Protein AF-S9VR44-F1 (afdb_monomer)

Radius of gyration: 25.47 Å; Cα contacts (8 Å, |Δi|>4): 89; chains: 1; bounding box: 60×30×97 Å

Organism: NCBI:txid28005

Solvent-accessible surface area (backbone atoms only — not comparable to full-atom values): 9435 Å² total; per-residue (Å²): 142,82,89,81,84,81,83,80,80,80,78,78,79,69,80,77,74,73,79,71,49,77,66,49,55,52,41,49,51,50,49,33,42,65,73,64,77,42,75,51,78,93,70,50,74,91,28,42,69,56,44,33,72,77,57,36,90,59,38,64,63,54,39,56,62,52,42,73,75,46,59,71,70,58,30,55,53,48,55,53,38,52,56,56,34,60,59,48,66,50,51,74,66,55,46,71,69,34,33,79,87,32,80,90,42,26,67,62,42,45,50,49,52,51,35,53,54,44,40,54,45,30,77,75,59,34,66,68,55,38,53,55,49,47,51,54,50,24,59,76,70,69,47,52,71,67,55,42,49,51,50,55,51,51,28,72,68,59,124

Secondary structure (DSSP, 8-state):
---------------------HHHHHHHHHHHHHHTSS--GGG----HHHHHHHH-TTHHHHHHHHHTTS-HHHHHHHHHHHHHHHHTTS-HHHHHHH-TT-TTTHHHHHHHHHHHHHHHHHHHH-HHHHHHHHHHHHHHTT--HHHHHHHHHHHHH--

Nearest PDB structures (foldseek):
  8ap6-assembly1_H  TM=9.771E-01  e=1.967E-11  Trypanosoma brucei brucei
  2cqz-assembly1_D  TM=1.992E-01  e=5.342E+00  Pyrococcus horikoshii OT3

pLDDT: mean 87.6, std 16.24, range [40.16, 97.0]

Mean predicted aligned error: 8.99 Å

Structure (mmCIF, N/CA/C/O backbone):
data_AF-S9VR44-F1
#
_entry.id   AF-S9VR44-F1
#
loop_
_atom_site.group_PDB
_atom_site.id
_atom_site.type_symbol
_atom_site.label_atom_id
_atom_site.label_alt_id
_atom_site.label_comp_id
_atom_site.label_asym_id
_atom_site.label_entity_id
_atom_site.label_seq_id
_atom_site.pdbx_PDB_ins_code
_atom_site.Cartn_x
_atom_site.Cartn_y
_atom_site.Cartn_z
_atom_site.occupancy
_atom_site.B_iso_or_equiv
_atom_site.auth_seq_id
_atom_site.auth_comp_id
_atom_site.auth_asym_id
_atom_site.auth_atom_id
_atom_site.pdbx_PDB_model_num
ATOM 1 N N . MET A 1 1 ? 36.547 13.056 -73.382 1.00 41.31 1 MET A N 1
ATOM 2 C CA . MET A 1 1 ? 35.868 12.001 -72.595 1.00 41.31 1 MET A CA 1
ATOM 3 C C . MET A 1 1 ? 36.668 11.738 -71.324 1.00 41.31 1 MET A C 1
ATOM 5 O O . MET A 1 1 ? 37.707 11.105 -71.405 1.00 41.31 1 MET A O 1
ATOM 9 N N . MET A 1 2 ? 36.229 12.238 -70.167 1.00 42.38 2 MET A N 1
ATOM 10 C CA . MET A 1 2 ? 36.797 11.870 -68.861 1.00 42.38 2 MET A CA 1
ATOM 11 C C . MET A 1 2 ? 35.643 11.677 -67.875 1.00 42.38 2 MET A C 1
ATOM 13 O O . MET A 1 2 ? 34.917 12.616 -67.556 1.00 42.38 2 MET A O 1
ATOM 17 N N . ARG A 1 3 ? 35.438 10.419 -67.473 1.00 44.84 3 ARG A N 1
ATOM 18 C CA . ARG A 1 3 ? 34.419 9.966 -66.522 1.00 44.84 3 ARG A CA 1
ATOM 19 C C . ARG A 1 3 ? 34.827 10.393 -65.110 1.00 44.84 3 ARG A C 1
ATOM 21 O O . ARG A 1 3 ? 35.871 9.968 -64.629 1.00 44.84 3 ARG A O 1
ATOM 28 N N . ARG A 1 4 ? 34.000 11.202 -64.445 1.00 48.38 4 ARG A N 1
ATOM 29 C CA . ARG A 1 4 ? 34.085 11.442 -62.999 1.00 48.38 4 ARG A CA 1
ATOM 30 C C . ARG A 1 4 ? 33.100 10.507 -62.304 1.00 48.38 4 ARG A C 1
ATOM 32 O O . ARG A 1 4 ? 31.892 10.682 -62.421 1.00 48.38 4 ARG A O 1
ATOM 39 N N . SER A 1 5 ? 33.637 9.486 -61.647 1.00 53.84 5 SER A N 1
ATOM 40 C CA . SER A 1 5 ? 32.884 8.542 -60.825 1.00 53.84 5 SER A CA 1
ATOM 41 C C . SER A 1 5 ? 32.461 9.219 -59.523 1.00 53.84 5 SER A C 1
ATOM 43 O O . SER A 1 5 ? 33.311 9.617 -58.731 1.00 53.84 5 SER A O 1
ATOM 45 N N . PHE A 1 6 ? 31.154 9.339 -59.298 1.00 50.47 6 PHE A N 1
ATOM 46 C CA . PHE A 1 6 ? 30.592 9.698 -57.999 1.00 50.47 6 PHE A CA 1
ATOM 47 C C . PHE A 1 6 ? 30.394 8.414 -57.192 1.00 50.47 6 PHE A C 1
ATOM 49 O O . PHE A 1 6 ? 29.521 7.609 -57.507 1.00 50.47 6 PHE A O 1
ATOM 56 N N . VAL A 1 7 ? 31.217 8.207 -56.163 1.00 49.69 7 VAL A N 1
ATOM 57 C CA . VAL A 1 7 ? 30.961 7.188 -55.140 1.00 49.69 7 VAL A CA 1
ATOM 58 C C . VAL A 1 7 ? 30.042 7.825 -54.105 1.00 49.69 7 VAL A C 1
ATOM 60 O O . VAL A 1 7 ? 30.476 8.625 -53.280 1.00 49.69 7 VAL A O 1
ATOM 63 N N . ALA A 1 8 ? 28.751 7.514 -54.193 1.00 47.38 8 ALA A N 1
ATOM 64 C CA . ALA A 1 8 ? 27.780 7.858 -53.167 1.00 47.38 8 ALA A CA 1
ATOM 65 C C . ALA A 1 8 ? 27.984 6.920 -51.967 1.00 47.38 8 ALA A C 1
ATOM 67 O O . ALA A 1 8 ? 27.645 5.739 -52.033 1.00 47.38 8 ALA A O 1
ATOM 68 N N . LEU A 1 9 ? 28.551 7.436 -50.872 1.00 45.03 9 LEU A N 1
ATOM 69 C CA . LEU A 1 9 ? 28.463 6.771 -49.574 1.00 45.03 9 LEU A CA 1
ATOM 70 C C . LEU A 1 9 ? 27.019 6.888 -49.078 1.00 45.03 9 LEU A C 1
ATOM 72 O O . LEU A 1 9 ? 26.558 7.971 -48.720 1.00 45.03 9 LEU A O 1
ATOM 76 N N . ALA A 1 10 ? 26.308 5.763 -49.059 1.00 48.53 10 ALA A N 1
ATOM 77 C CA . ALA A 1 10 ? 25.028 5.645 -48.385 1.00 48.53 10 ALA A CA 1
ATOM 78 C C . ALA A 1 10 ? 25.257 5.734 -46.868 1.00 48.53 10 ALA A C 1
ATOM 80 O O . ALA A 1 10 ? 25.762 4.799 -46.245 1.00 48.53 10 ALA A O 1
ATOM 81 N N . ALA A 1 11 ? 24.902 6.873 -46.274 1.00 44.06 11 ALA A N 1
ATOM 82 C CA . ALA A 1 11 ? 24.793 7.007 -44.831 1.00 44.06 11 ALA A CA 1
ATOM 83 C C . ALA A 1 11 ? 23.580 6.190 -44.365 1.00 44.06 11 ALA A C 1
ATOM 85 O O . ALA A 1 11 ? 22.432 6.577 -44.584 1.00 44.06 11 ALA A O 1
ATOM 86 N N . ALA A 1 12 ? 23.837 5.032 -43.757 1.00 44.59 12 ALA A N 1
ATOM 87 C CA . ALA A 1 12 ? 22.817 4.269 -43.058 1.00 44.59 12 ALA A CA 1
ATOM 88 C C . ALA A 1 12 ? 22.281 5.125 -41.901 1.00 44.59 12 ALA A C 1
ATOM 90 O O . ALA A 1 12 ? 23.016 5.458 -40.970 1.00 44.59 12 ALA A O 1
ATOM 91 N N . ALA A 1 13 ? 21.009 5.512 -41.985 1.00 41.91 13 ALA A N 1
ATOM 92 C CA . ALA A 1 13 ? 20.318 6.191 -40.905 1.00 41.91 13 ALA A CA 1
ATOM 93 C C . ALA A 1 13 ? 20.261 5.250 -39.694 1.00 41.91 13 ALA A C 1
ATOM 95 O O . ALA A 1 13 ? 19.539 4.253 -39.700 1.00 41.91 13 ALA A O 1
ATOM 96 N N . ALA A 1 14 ? 21.045 5.560 -38.661 1.00 43.81 14 ALA A N 1
ATOM 97 C CA . ALA A 1 14 ? 20.860 4.970 -37.346 1.00 43.81 14 ALA A CA 1
ATOM 98 C C . ALA A 1 14 ? 19.423 5.274 -36.884 1.00 43.81 14 ALA A C 1
ATOM 100 O O . ALA A 1 14 ? 18.967 6.409 -37.068 1.00 43.81 14 ALA A O 1
ATOM 101 N N . PRO A 1 15 ? 18.689 4.308 -36.304 1.00 43.44 15 PRO A N 1
ATOM 102 C CA . PRO A 1 15 ? 17.378 4.598 -35.753 1.00 43.44 15 PRO A CA 1
ATOM 103 C C . PRO A 1 15 ? 17.557 5.671 -34.683 1.00 43.44 15 PRO A C 1
ATOM 105 O O . PRO A 1 15 ? 18.316 5.493 -33.729 1.00 43.44 15 PRO A O 1
ATOM 108 N N . ALA A 1 16 ? 16.898 6.811 -34.881 1.00 40.16 16 ALA A N 1
ATOM 109 C CA . ALA A 1 16 ? 16.865 7.878 -33.903 1.00 40.16 16 ALA A CA 1
ATOM 110 C C . ALA A 1 16 ? 16.284 7.296 -32.611 1.00 40.16 16 ALA A C 1
ATOM 112 O O . ALA A 1 16 ? 15.089 7.010 -32.531 1.00 40.16 16 ALA A O 1
ATOM 113 N N . ALA A 1 17 ? 17.143 7.075 -31.615 1.00 46.75 17 ALA A N 1
ATOM 114 C CA . ALA A 1 17 ? 16.701 6.790 -30.266 1.00 46.75 17 ALA A CA 1
ATOM 115 C C . ALA A 1 17 ? 15.838 7.980 -29.847 1.00 46.75 17 ALA A C 1
ATOM 117 O O . ALA A 1 17 ? 16.347 9.091 -29.688 1.00 46.75 17 ALA A O 1
ATOM 118 N N . ALA A 1 18 ? 14.524 7.765 -29.766 1.00 52.66 18 ALA A N 1
ATOM 119 C CA . ALA A 1 18 ? 13.597 8.772 -29.288 1.00 52.66 18 ALA A CA 1
ATOM 120 C C . ALA A 1 18 ? 14.129 9.276 -27.945 1.00 52.66 18 ALA A C 1
ATOM 122 O O . ALA A 1 18 ? 14.310 8.484 -27.017 1.00 52.66 18 ALA A O 1
ATOM 123 N N . ALA A 1 19 ? 14.457 10.568 -27.875 1.00 50.50 19 ALA A N 1
ATOM 124 C CA . ALA A 1 19 ? 14.959 11.178 -26.657 1.00 50.50 19 ALA A CA 1
ATOM 125 C C . ALA A 1 19 ? 13.944 10.903 -25.543 1.00 50.50 19 ALA A C 1
ATOM 127 O O . ALA A 1 19 ? 12.793 11.337 -25.623 1.00 50.50 19 ALA A O 1
ATOM 128 N N . ALA A 1 20 ? 14.353 10.110 -24.550 1.00 57.41 20 ALA A N 1
ATOM 129 C CA . ALA A 1 20 ? 13.498 9.753 -23.434 1.00 57.41 20 ALA A CA 1
ATOM 130 C C . ALA A 1 20 ? 13.037 11.042 -22.749 1.00 57.41 20 ALA A C 1
ATOM 132 O O . ALA A 1 20 ? 13.853 11.909 -22.425 1.00 57.41 20 ALA A O 1
ATOM 133 N N . SER A 1 21 ? 11.727 11.180 -22.545 1.00 67.12 21 SER A N 1
ATOM 134 C CA . SER A 1 21 ? 11.205 12.309 -21.783 1.00 67.12 21 SER A CA 1
ATOM 135 C C . SER A 1 21 ? 11.826 12.318 -20.373 1.00 67.12 21 SER A C 1
ATOM 137 O O . SER A 1 21 ? 12.184 11.256 -19.854 1.00 67.12 21 SER A O 1
ATOM 139 N N . PRO A 1 22 ? 11.936 13.475 -19.694 1.00 67.62 22 PRO A N 1
ATOM 140 C CA . PRO A 1 22 ? 12.430 13.519 -18.313 1.00 67.62 22 PRO A CA 1
ATOM 141 C C . PRO A 1 22 ? 11.663 12.582 -17.360 1.00 67.62 22 PRO A C 1
ATOM 143 O O . PRO A 1 22 ? 12.246 12.033 -16.425 1.00 67.62 22 PRO A O 1
ATOM 146 N N . SER A 1 23 ? 10.372 12.346 -17.632 1.00 76.81 23 SER A N 1
ATOM 147 C CA . SER A 1 23 ? 9.555 11.360 -16.913 1.00 76.81 23 SER A CA 1
ATOM 148 C C . SER A 1 23 ? 9.987 9.914 -17.205 1.00 76.81 23 SER A C 1
ATOM 150 O O . SER A 1 23 ? 10.115 9.111 -16.282 1.00 76.81 23 SER A O 1
ATOM 152 N N . ASP A 1 24 ? 10.328 9.588 -18.456 1.00 81.88 24 ASP A N 1
ATOM 153 C CA . ASP A 1 24 ? 10.828 8.256 -18.825 1.00 81.88 24 ASP A CA 1
ATOM 154 C C . ASP A 1 24 ? 12.185 7.940 -18.187 1.00 81.88 24 ASP A C 1
ATOM 156 O O . ASP A 1 24 ? 12.382 6.827 -17.706 1.00 81.88 24 ASP A O 1
ATOM 160 N N . ALA A 1 25 ? 13.109 8.904 -18.124 1.00 89.12 25 ALA A N 1
ATOM 161 C CA . ALA A 1 25 ? 14.400 8.710 -17.455 1.00 89.12 25 ALA A CA 1
ATOM 162 C C . ALA A 1 25 ? 14.222 8.424 -15.952 1.00 89.12 25 ALA A C 1
ATOM 164 O O . ALA A 1 25 ? 14.891 7.561 -15.378 1.00 89.12 25 ALA A O 1
ATOM 165 N N . ARG A 1 26 ? 13.261 9.109 -15.320 1.00 93.06 26 ARG A N 1
ATOM 166 C CA . ARG A 1 26 ? 12.883 8.880 -13.924 1.00 93.06 26 ARG A CA 1
ATOM 167 C C . ARG A 1 26 ? 12.284 7.484 -13.724 1.00 93.06 26 ARG A C 1
ATOM 169 O O . ARG A 1 26 ? 12.701 6.777 -12.810 1.00 93.06 26 ARG A O 1
ATOM 176 N N . MET A 1 27 ? 11.346 7.060 -14.570 1.00 95.56 27 MET A N 1
ATOM 177 C CA . MET A 1 27 ? 10.735 5.726 -14.467 1.00 95.56 27 MET A CA 1
ATOM 178 C C . MET A 1 27 ? 11.709 4.603 -14.822 1.00 95.56 27 MET A C 1
ATOM 180 O O . MET A 1 27 ? 11.665 3.542 -14.206 1.00 95.56 27 MET A O 1
ATOM 184 N N . GLN A 1 28 ? 12.658 4.848 -15.724 1.00 95.12 28 GLN A N 1
ATOM 185 C CA . GLN A 1 28 ? 13.761 3.929 -15.986 1.00 95.12 28 GLN A CA 1
ATOM 186 C C . GLN A 1 28 ? 14.634 3.729 -14.740 1.00 95.12 28 GLN A C 1
ATOM 188 O O . GLN A 1 28 ? 15.019 2.600 -14.442 1.00 95.12 28 GLN A O 1
ATOM 193 N N . ALA A 1 29 ? 14.934 4.791 -13.986 1.00 95.19 29 ALA A N 1
ATOM 194 C CA . ALA A 1 29 ? 15.660 4.663 -12.724 1.00 95.19 29 ALA A CA 1
ATOM 195 C C . ALA A 1 29 ? 14.863 3.846 -11.695 1.00 95.19 29 ALA A C 1
ATOM 197 O O . ALA A 1 29 ? 15.426 2.956 -11.060 1.00 95.19 29 ALA A O 1
ATOM 198 N N . LEU A 1 30 ? 13.552 4.086 -11.572 1.00 96.19 30 LEU A N 1
ATOM 199 C CA . LEU A 1 30 ? 12.689 3.284 -10.702 1.00 96.19 30 LEU A CA 1
ATOM 200 C C . LEU A 1 30 ? 12.671 1.811 -11.126 1.00 96.19 30 LEU A C 1
ATOM 202 O O . LEU A 1 30 ? 12.841 0.941 -10.280 1.00 96.19 30 LEU A O 1
ATOM 206 N N . HIS A 1 31 ? 12.534 1.525 -12.421 1.00 96.56 31 HIS A N 1
ATOM 207 C CA . HIS A 1 31 ? 12.594 0.166 -12.957 1.00 96.56 31 HIS A CA 1
ATOM 208 C C . HIS A 1 31 ? 13.883 -0.544 -12.518 1.00 96.56 31 HIS A C 1
ATOM 210 O O . HIS A 1 31 ? 13.798 -1.616 -11.923 1.00 96.56 31 HIS A O 1
ATOM 216 N N . LYS A 1 32 ? 15.046 0.096 -12.691 1.00 96.44 32 LYS A N 1
ATOM 217 C CA . LYS A 1 32 ? 16.345 -0.448 -12.258 1.00 96.44 32 LYS A CA 1
ATOM 218 C C . LYS A 1 32 ? 16.436 -0.686 -10.750 1.00 96.44 32 LYS A C 1
ATOM 220 O O . LYS A 1 32 ? 17.055 -1.654 -10.319 1.00 96.44 32 LYS A O 1
ATOM 225 N N . ILE A 1 33 ? 15.824 0.180 -9.939 1.00 96.62 33 ILE A N 1
ATOM 226 C CA . ILE A 1 33 ? 15.746 -0.014 -8.482 1.00 96.62 33 ILE A CA 1
ATOM 227 C C . ILE A 1 33 ? 14.904 -1.250 -8.150 1.00 96.62 33 ILE A C 1
ATOM 229 O O . ILE A 1 33 ? 15.293 -2.064 -7.316 1.00 96.62 33 ILE A O 1
ATOM 233 N N . LEU A 1 34 ? 13.757 -1.416 -8.813 1.00 96.56 34 LEU A N 1
ATOM 234 C CA . LEU A 1 34 ? 12.843 -2.536 -8.574 1.00 96.56 34 LEU A CA 1
ATOM 235 C C . LEU A 1 34 ? 13.405 -3.878 -9.059 1.00 96.56 34 LEU A C 1
ATOM 237 O O . LEU A 1 34 ? 13.102 -4.913 -8.465 1.00 96.56 34 LEU A O 1
ATOM 241 N N . THR 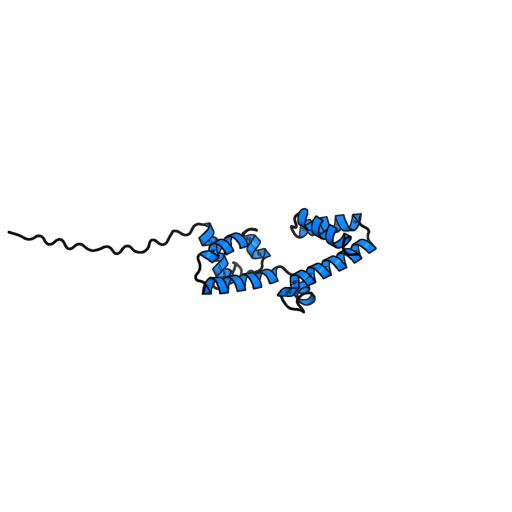A 1 35 ? 14.223 -3.879 -10.113 1.00 95.19 35 THR A N 1
ATOM 242 C CA . THR A 1 35 ? 14.920 -5.078 -10.607 1.00 95.19 35 THR A CA 1
ATOM 243 C C . THR A 1 35 ? 16.222 -5.370 -9.867 1.00 95.19 35 THR A C 1
ATOM 245 O O . THR A 1 35 ? 16.775 -6.454 -10.043 1.00 95.19 35 THR A O 1
ATOM 248 N N . GLY A 1 36 ? 16.680 -4.462 -9.000 1.00 93.62 36 GLY A N 1
ATOM 249 C CA . GLY A 1 36 ? 17.903 -4.623 -8.211 1.00 93.62 36 GLY A CA 1
ATOM 250 C C . GLY A 1 36 ? 19.192 -4.322 -8.978 1.00 93.62 36 GLY A C 1
ATOM 251 O O . GLY A 1 36 ? 20.271 -4.661 -8.503 1.00 93.62 36 GLY A O 1
ATOM 252 N N . GLU A 1 37 ? 19.105 -3.685 -10.148 1.00 95.25 37 GLU A N 1
ATOM 253 C CA . GLU A 1 37 ? 20.276 -3.229 -10.909 1.00 95.25 37 GLU A CA 1
ATOM 254 C C . GLU A 1 3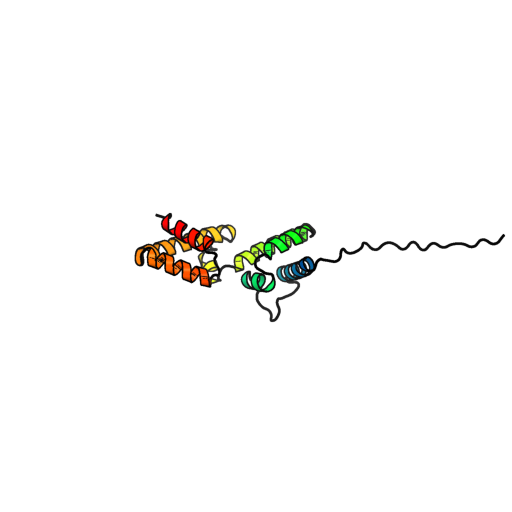7 ? 20.990 -2.061 -10.221 1.00 95.25 37 GLU A C 1
ATOM 256 O O . GLU A 1 37 ? 22.208 -1.923 -10.325 1.00 95.25 37 GLU A O 1
ATOM 261 N N . ILE A 1 38 ? 20.232 -1.207 -9.530 1.00 94.62 38 ILE A N 1
ATOM 262 C CA . ILE A 1 38 ? 20.762 -0.100 -8.732 1.00 94.62 38 ILE A CA 1
ATOM 263 C C . ILE A 1 38 ? 20.038 -0.027 -7.387 1.00 94.62 38 ILE A C 1
ATOM 265 O O . ILE A 1 38 ? 18.894 -0.453 -7.257 1.00 94.62 38 ILE A O 1
ATOM 269 N N . SER A 1 39 ? 20.690 0.568 -6.394 1.00 93.44 39 SER A N 1
ATOM 270 C CA . SER A 1 39 ? 20.117 0.777 -5.063 1.00 93.44 39 SER A CA 1
ATOM 271 C C . SER A 1 39 ? 19.774 2.244 -4.836 1.00 93.44 39 SER A C 1
ATOM 273 O O . SER A 1 39 ? 20.359 3.142 -5.449 1.00 93.44 39 SER A O 1
ATOM 275 N N . PHE A 1 40 ? 18.870 2.507 -3.892 1.00 93.25 40 PHE A N 1
ATOM 276 C CA . PHE A 1 40 ? 18.753 3.850 -3.335 1.00 93.25 40 PHE A CA 1
ATOM 277 C C . PHE A 1 40 ? 20.083 4.297 -2.719 1.00 93.25 40 PHE A C 1
ATOM 279 O O . PHE A 1 40 ? 20.860 3.489 -2.199 1.00 93.25 40 PHE A O 1
ATOM 286 N N . ARG A 1 41 ? 20.324 5.612 -2.732 1.00 89.75 41 ARG A N 1
ATOM 287 C CA . ARG A 1 41 ? 21.471 6.212 -2.041 1.00 89.75 41 ARG A CA 1
ATOM 288 C C . ARG A 1 41 ? 21.468 5.790 -0.569 1.00 89.75 41 ARG A C 1
ATOM 290 O O . ARG A 1 41 ? 20.403 5.615 0.016 1.00 89.75 41 ARG A O 1
ATOM 297 N N . ASN A 1 42 ? 22.653 5.624 0.016 1.00 91.38 42 ASN A N 1
ATOM 298 C CA . ASN A 1 42 ? 22.837 5.169 1.401 1.00 91.38 42 ASN A CA 1
ATOM 299 C C . ASN A 1 42 ? 22.233 3.783 1.698 1.00 91.38 42 ASN A C 1
ATOM 301 O O . ASN A 1 42 ? 21.987 3.465 2.858 1.00 91.38 42 ASN A O 1
ATOM 305 N N . ASN A 1 43 ? 21.988 2.963 0.670 1.00 89.12 43 ASN A N 1
ATOM 306 C CA . ASN A 1 43 ? 21.394 1.632 0.803 1.00 89.12 43 ASN A CA 1
ATOM 307 C C . ASN A 1 43 ? 20.039 1.642 1.532 1.00 89.12 43 ASN A C 1
ATOM 309 O O . ASN A 1 43 ? 19.717 0.715 2.278 1.00 89.12 43 ASN A O 1
ATOM 313 N N . HIS A 1 44 ? 19.227 2.686 1.323 1.00 91.94 44 HIS A N 1
ATOM 314 C CA . HIS A 1 44 ? 17.865 2.692 1.847 1.00 91.94 44 HIS A CA 1
ATOM 315 C C . HIS A 1 44 ? 17.050 1.519 1.273 1.00 91.94 44 HIS A C 1
ATOM 317 O O . HIS A 1 44 ? 17.183 1.189 0.091 1.00 91.94 44 HIS A O 1
ATOM 323 N N . PRO A 1 45 ? 16.178 0.893 2.083 1.00 94.00 45 PRO A N 1
ATOM 324 C CA . PRO A 1 45 ? 15.395 -0.244 1.632 1.00 94.00 45 PRO A CA 1
ATOM 325 C C . PRO A 1 45 ? 14.380 0.178 0.569 1.00 94.00 45 PRO A C 1
ATOM 327 O O . PRO A 1 45 ? 13.792 1.262 0.634 1.00 94.00 45 PRO A O 1
ATOM 330 N N . VAL A 1 46 ? 14.120 -0.714 -0.382 1.00 96.12 46 VAL A N 1
ATOM 331 C CA . VAL A 1 46 ? 13.099 -0.504 -1.409 1.00 96.12 46 VAL A CA 1
ATOM 332 C C . VAL A 1 46 ? 11.722 -0.782 -0.799 1.00 96.12 46 VAL A C 1
ATOM 334 O O . VAL A 1 46 ? 11.292 -1.927 -0.691 1.00 96.12 46 VAL A O 1
ATOM 337 N N . LYS A 1 47 ? 11.058 0.283 -0.339 1.00 96.38 47 LYS A N 1
ATOM 338 C CA . LYS A 1 47 ? 9.708 0.261 0.246 1.00 96.38 47 LYS A CA 1
ATOM 339 C C . LYS A 1 47 ? 8.800 1.265 -0.451 1.00 96.38 47 LYS A C 1
ATOM 341 O O . LYS A 1 47 ? 9.300 2.281 -0.929 1.00 96.38 47 LYS A O 1
ATOM 346 N N . VAL A 1 48 ? 7.484 1.030 -0.440 1.00 95.50 48 VAL A N 1
ATOM 347 C CA . VAL A 1 48 ? 6.488 1.953 -1.030 1.00 95.50 48 VAL A CA 1
ATOM 348 C C . VAL A 1 48 ? 6.683 3.380 -0.529 1.00 95.50 48 VAL A C 1
ATOM 350 O O . VAL A 1 48 ? 6.794 4.281 -1.348 1.00 95.50 48 VAL A O 1
ATOM 353 N N . CYS A 1 49 ? 6.834 3.585 0.782 1.00 93.56 49 CYS A N 1
ATOM 354 C CA . CYS A 1 49 ? 7.030 4.920 1.352 1.00 93.56 49 CYS A CA 1
ATOM 355 C C . CYS A 1 49 ? 8.285 5.634 0.812 1.00 93.56 49 CYS A C 1
ATOM 357 O O . CYS A 1 49 ? 8.246 6.827 0.521 1.00 93.56 49 CYS A O 1
ATOM 359 N N . ASN A 1 50 ? 9.387 4.904 0.610 1.00 95.12 50 ASN A N 1
ATOM 360 C CA . ASN A 1 50 ? 10.613 5.460 0.032 1.00 95.12 50 ASN A CA 1
ATOM 361 C C . ASN A 1 50 ? 10.449 5.735 -1.466 1.00 95.12 50 ASN A C 1
ATOM 363 O O . ASN A 1 50 ? 10.951 6.741 -1.968 1.00 95.12 50 ASN A O 1
ATOM 367 N N . VAL A 1 51 ? 9.739 4.865 -2.186 1.00 96.06 51 VAL A N 1
ATOM 368 C CA . VAL A 1 51 ? 9.421 5.080 -3.600 1.00 96.06 51 VAL A CA 1
ATOM 369 C C . VAL A 1 51 ? 8.536 6.313 -3.754 1.00 96.06 51 VAL A C 1
ATOM 371 O O . VAL A 1 51 ? 8.892 7.195 -4.519 1.00 96.06 51 VAL A O 1
ATOM 374 N N . GLU A 1 52 ? 7.462 6.452 -2.983 1.00 94.50 52 GLU A N 1
ATOM 375 C CA . GLU A 1 52 ? 6.583 7.627 -3.013 1.00 94.50 52 GLU A CA 1
ATOM 376 C C . GLU A 1 52 ? 7.322 8.918 -2.658 1.00 94.50 52 GLU A C 1
ATOM 378 O O . GLU A 1 52 ? 7.117 9.938 -3.312 1.00 94.50 52 GLU A O 1
ATOM 383 N N . HIS A 1 53 ? 8.239 8.875 -1.690 1.00 92.75 53 HIS A N 1
ATOM 384 C CA . HIS A 1 53 ? 9.054 10.035 -1.335 1.00 92.75 53 HIS A CA 1
ATOM 385 C C . HIS A 1 53 ? 9.944 10.517 -2.497 1.00 92.75 53 HIS A C 1
ATOM 387 O O . HIS A 1 53 ? 10.036 11.715 -2.750 1.00 9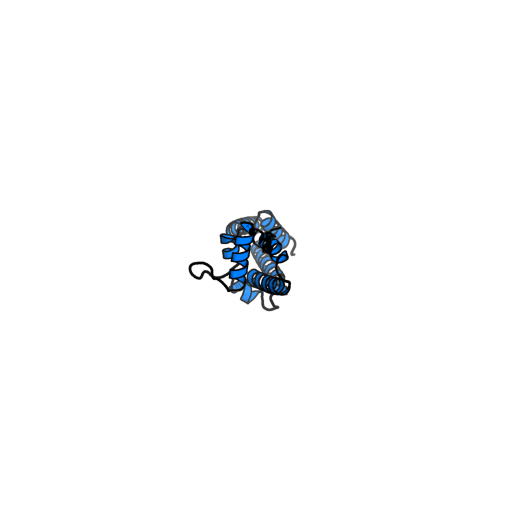2.75 53 HIS A O 1
ATOM 393 N N . ASN A 1 54 ? 10.581 9.600 -3.235 1.00 93.25 54 ASN A N 1
ATOM 394 C CA . ASN A 1 54 ? 11.513 9.945 -4.321 1.00 93.25 54 ASN A CA 1
ATOM 395 C C . ASN A 1 54 ? 10.810 10.132 -5.685 1.00 93.25 54 ASN A C 1
ATOM 397 O O . ASN A 1 54 ? 11.205 10.955 -6.518 1.00 93.25 54 ASN A O 1
ATOM 401 N N . PHE A 1 55 ? 9.757 9.357 -5.935 1.00 93.94 55 PHE A N 1
ATOM 402 C CA . PHE A 1 55 ? 9.065 9.240 -7.221 1.00 93.94 55 PHE A CA 1
ATOM 403 C C . PHE A 1 55 ? 7.675 9.905 -7.235 1.00 93.94 55 PHE A C 1
ATOM 405 O O . PHE A 1 55 ? 7.097 10.088 -8.305 1.00 93.94 55 PHE A O 1
ATOM 412 N N . GLY A 1 56 ? 7.199 10.404 -6.092 1.00 92.38 56 GLY A N 1
ATOM 413 C CA . GLY A 1 56 ? 5.905 11.072 -5.937 1.00 92.38 56 GLY A CA 1
ATOM 414 C C . GLY A 1 56 ? 4.744 10.087 -5.790 1.00 92.38 56 GLY A C 1
ATOM 415 O O . GLY A 1 56 ? 4.870 8.914 -6.121 1.00 92.38 56 GLY A O 1
ATOM 416 N N . ALA A 1 57 ? 3.584 10.565 -5.330 1.00 90.06 57 ALA A N 1
ATOM 417 C CA . ALA A 1 57 ? 2.404 9.721 -5.089 1.00 90.06 57 ALA A CA 1
ATOM 418 C C . ALA A 1 57 ? 1.861 9.026 -6.358 1.00 90.06 57 ALA A C 1
ATOM 420 O O . ALA A 1 57 ? 1.288 7.944 -6.279 1.00 90.06 57 ALA A O 1
ATOM 421 N N . ASN A 1 58 ? 2.091 9.615 -7.537 1.00 92.81 58 ASN A N 1
ATOM 422 C CA . ASN A 1 58 ? 1.629 9.082 -8.824 1.00 92.81 58 ASN A CA 1
ATOM 423 C C . ASN A 1 58 ? 2.614 8.102 -9.484 1.00 92.81 58 ASN A C 1
ATOM 425 O O . ASN A 1 58 ? 2.371 7.673 -10.612 1.00 92.81 58 ASN A O 1
ATOM 429 N N . TRP A 1 59 ? 3.691 7.705 -8.789 1.00 94.31 59 TRP A N 1
ATOM 430 C CA . TRP A 1 59 ? 4.753 6.854 -9.339 1.00 94.31 59 TRP A CA 1
ATOM 431 C C . TRP A 1 59 ? 4.225 5.597 -10.034 1.00 94.31 59 TRP A C 1
ATOM 433 O O . TRP A 1 59 ? 4.789 5.175 -11.036 1.00 94.31 59 TRP A O 1
ATOM 443 N N . LYS A 1 60 ? 3.148 4.992 -9.516 1.00 94.25 60 LYS A N 1
ATOM 444 C CA . LYS A 1 60 ? 2.590 3.755 -10.069 1.00 94.25 60 LYS A CA 1
ATOM 445 C C . LYS A 1 60 ? 1.963 3.984 -11.441 1.00 94.25 60 LYS A C 1
ATOM 447 O O . LYS A 1 60 ? 2.238 3.223 -12.356 1.00 94.25 60 LYS A O 1
ATOM 452 N N . ALA A 1 61 ? 1.175 5.048 -11.597 1.00 94.12 61 ALA A N 1
ATOM 453 C CA . ALA A 1 61 ? 0.558 5.385 -12.878 1.00 94.12 61 ALA A CA 1
ATOM 454 C C . ALA A 1 61 ? 1.617 5.752 -13.931 1.00 94.12 61 ALA A C 1
ATOM 456 O O . ALA A 1 61 ? 1.530 5.317 -15.081 1.00 94.12 61 ALA A O 1
ATOM 457 N N . ASP A 1 62 ? 2.645 6.495 -13.517 1.00 94.25 62 ASP A N 1
ATOM 458 C CA . ASP A 1 62 ? 3.777 6.851 -14.375 1.00 94.25 62 ASP A CA 1
ATOM 459 C C . ASP A 1 62 ? 4.572 5.600 -14.792 1.00 94.25 62 ASP A C 1
ATOM 461 O O . ASP A 1 62 ? 4.917 5.432 -15.966 1.00 94.25 62 ASP A O 1
ATOM 465 N N . LEU A 1 63 ? 4.811 4.679 -13.852 1.00 95.00 63 LEU A N 1
ATOM 466 C CA . LEU A 1 63 ? 5.510 3.420 -14.103 1.00 95.00 63 LEU A CA 1
ATOM 467 C C . LEU A 1 63 ? 4.697 2.490 -15.009 1.00 95.00 63 LEU A C 1
ATOM 469 O O . LEU A 1 63 ? 5.271 1.881 -15.906 1.00 95.00 63 LEU A O 1
ATOM 473 N N . ASP A 1 64 ? 3.376 2.420 -14.839 1.00 93.94 64 ASP A N 1
ATOM 474 C CA . ASP A 1 64 ? 2.480 1.638 -15.697 1.00 93.94 64 ASP A CA 1
ATOM 475 C C . ASP A 1 64 ? 2.469 2.186 -17.135 1.00 93.94 64 ASP A C 1
ATOM 477 O O . ASP A 1 64 ? 2.429 1.425 -18.107 1.00 93.94 64 ASP A O 1
ATOM 481 N N . ALA A 1 65 ? 2.532 3.511 -17.301 1.00 94.31 65 ALA A N 1
ATOM 482 C CA . ALA A 1 65 ? 2.663 4.145 -18.611 1.00 94.31 65 ALA A CA 1
ATOM 483 C C . ALA A 1 65 ? 4.022 3.835 -19.262 1.00 94.31 65 ALA A C 1
ATOM 485 O O . ALA A 1 65 ? 4.073 3.526 -20.456 1.00 94.31 65 ALA A O 1
ATOM 486 N N . TYR A 1 66 ? 5.104 3.859 -18.482 1.00 93.75 66 TYR A N 1
ATOM 487 C CA . TYR A 1 66 ? 6.439 3.445 -18.918 1.00 93.75 66 TYR A CA 1
ATOM 488 C C . TYR A 1 66 ? 6.488 1.953 -19.292 1.00 93.75 66 TYR A C 1
ATOM 490 O O . TYR A 1 66 ? 7.014 1.597 -20.346 1.00 93.75 66 TYR A O 1
ATOM 498 N N . ALA A 1 67 ? 5.871 1.081 -18.492 1.00 93.44 67 ALA A N 1
ATOM 499 C CA . ALA A 1 67 ? 5.884 -0.369 -18.670 1.00 93.44 67 ALA A CA 1
ATOM 500 C C . ALA A 1 67 ? 5.253 -0.824 -19.997 1.00 93.44 67 ALA A C 1
ATOM 502 O O . ALA A 1 67 ? 5.632 -1.860 -20.538 1.00 93.44 67 ALA A O 1
ATOM 503 N N . LYS A 1 68 ? 4.332 -0.036 -20.573 1.00 93.50 68 LYS A N 1
ATOM 504 C CA . LYS A 1 68 ? 3.755 -0.288 -21.909 1.00 93.50 68 LYS A CA 1
ATOM 505 C C . LYS A 1 68 ? 4.783 -0.211 -23.042 1.00 93.50 68 LYS A C 1
ATOM 507 O O . LYS A 1 68 ? 4.525 -0.743 -24.115 1.00 93.50 68 LYS A O 1
ATOM 512 N N . LYS A 1 69 ? 5.918 0.458 -22.817 1.00 92.81 69 LYS A N 1
ATOM 513 C CA . LYS A 1 69 ? 7.019 0.597 -23.783 1.00 92.81 69 LYS A CA 1
ATOM 514 C C . LYS A 1 69 ? 8.037 -0.545 -23.679 1.00 92.81 69 LYS A C 1
ATOM 516 O O . LYS A 1 69 ? 8.934 -0.626 -24.513 1.00 92.81 69 LYS A O 1
ATOM 521 N N . LEU A 1 70 ? 7.935 -1.392 -22.652 1.00 92.81 70 LEU A N 1
ATOM 522 C CA . LEU A 1 70 ? 8.876 -2.481 -22.407 1.00 92.81 70 LEU A CA 1
ATOM 523 C C . LEU A 1 70 ? 8.513 -3.742 -23.206 1.00 92.81 70 LEU A C 1
ATOM 525 O O . LEU A 1 70 ? 7.332 -3.996 -23.458 1.00 92.81 70 LEU A O 1
ATOM 529 N N . PRO A 1 71 ? 9.507 -4.587 -23.534 1.00 95.94 71 PRO A N 1
ATOM 530 C CA . PRO A 1 71 ? 9.254 -5.957 -23.968 1.00 95.94 71 PRO A CA 1
ATOM 531 C C . PRO A 1 71 ? 8.394 -6.720 -22.950 1.00 95.94 71 PRO A C 1
ATOM 533 O O . PRO A 1 71 ? 8.509 -6.494 -21.742 1.00 95.94 71 PRO A O 1
ATOM 536 N N . ALA A 1 72 ? 7.572 -7.659 -23.431 1.00 95.31 72 ALA A N 1
ATOM 537 C CA . ALA A 1 72 ? 6.618 -8.407 -22.603 1.00 95.31 72 ALA A CA 1
ATOM 538 C C . ALA A 1 72 ? 7.275 -9.079 -21.383 1.00 95.31 72 ALA A C 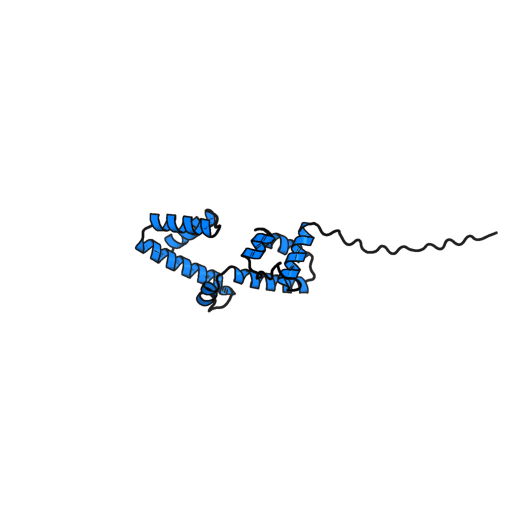1
ATOM 540 O O . ALA A 1 72 ? 6.745 -9.002 -20.274 1.00 95.31 72 ALA A O 1
ATOM 541 N N . ASP A 1 73 ? 8.461 -9.657 -21.566 1.00 95.19 73 ASP A N 1
ATOM 542 C CA . ASP A 1 73 ? 9.189 -10.362 -20.508 1.00 95.19 73 ASP A CA 1
ATOM 543 C C . ASP A 1 73 ? 9.646 -9.407 -19.395 1.00 95.19 73 ASP A C 1
ATOM 545 O O . ASP A 1 73 ? 9.497 -9.696 -18.206 1.00 95.19 73 ASP A O 1
ATOM 549 N N . GLN A 1 74 ? 10.155 -8.228 -19.772 1.00 94.12 74 GLN A N 1
ATOM 550 C CA . GLN A 1 74 ? 10.575 -7.200 -18.816 1.00 94.12 74 GLN A CA 1
ATOM 551 C C . GLN A 1 74 ? 9.377 -6.610 -18.080 1.00 94.12 74 GLN A C 1
ATOM 553 O O . GLN A 1 74 ? 9.436 -6.409 -16.868 1.00 94.12 74 GLN A O 1
ATOM 558 N N . LYS A 1 75 ? 8.267 -6.394 -18.792 1.00 95.00 75 LYS A N 1
ATOM 559 C CA . LYS A 1 75 ? 7.015 -5.954 -18.182 1.00 95.00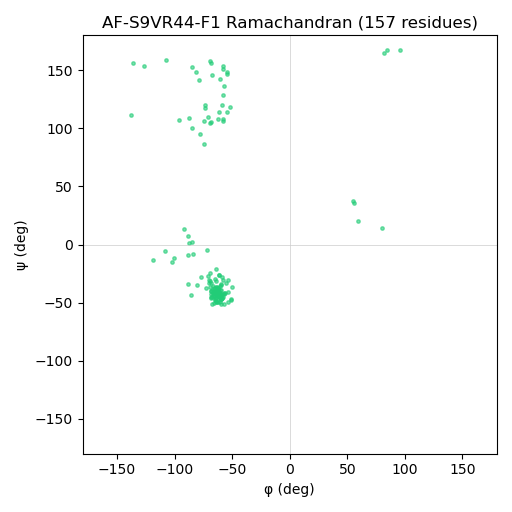 75 LYS A CA 1
ATOM 560 C C . LYS A 1 75 ? 6.524 -6.959 -17.135 1.00 95.00 75 LYS A C 1
ATOM 562 O O . LYS A 1 75 ? 6.228 -6.559 -16.017 1.00 95.00 75 LYS A O 1
ATOM 567 N N . ALA A 1 76 ? 6.513 -8.256 -17.445 1.00 95.00 76 ALA A N 1
ATOM 568 C CA . ALA A 1 76 ? 6.084 -9.288 -16.499 1.00 95.00 76 ALA A CA 1
ATOM 569 C C . ALA A 1 76 ? 6.972 -9.344 -15.240 1.00 95.00 76 ALA A C 1
ATOM 571 O O . ALA A 1 76 ? 6.483 -9.557 -14.126 1.00 95.00 76 ALA A O 1
ATOM 572 N N . ILE A 1 77 ? 8.284 -9.131 -15.396 1.00 95.75 77 ILE A N 1
ATOM 573 C CA . ILE A 1 77 ? 9.203 -9.001 -14.259 1.00 95.75 77 ILE A CA 1
ATOM 574 C C . ILE A 1 77 ? 8.842 -7.769 -13.431 1.00 95.75 77 ILE A C 1
ATOM 576 O O . ILE A 1 77 ? 8.709 -7.891 -12.213 1.00 95.75 77 ILE A O 1
ATOM 580 N N . LEU A 1 78 ? 8.666 -6.613 -14.071 1.00 95.69 78 LEU A N 1
ATOM 581 C CA . LEU A 1 78 ? 8.328 -5.360 -13.405 1.00 95.69 78 LEU A CA 1
ATOM 582 C C . LEU A 1 78 ? 7.006 -5.470 -12.635 1.00 95.69 78 LEU A C 1
ATOM 584 O O . LEU A 1 78 ? 6.978 -5.141 -11.452 1.00 95.69 78 LEU A O 1
ATOM 588 N N . ASP A 1 79 ? 5.961 -6.028 -13.246 1.00 95.12 79 ASP A N 1
ATOM 589 C CA . ASP A 1 79 ? 4.650 -6.247 -12.622 1.00 95.12 79 ASP A CA 1
ATOM 590 C C . ASP A 1 79 ? 4.777 -7.094 -11.343 1.00 95.12 79 ASP A C 1
ATOM 592 O O . ASP A 1 79 ? 4.216 -6.763 -10.293 1.00 95.12 79 ASP A O 1
ATOM 596 N N . ARG A 1 80 ? 5.601 -8.151 -11.378 1.00 95.69 80 ARG A N 1
ATOM 597 C CA . ARG A 1 80 ? 5.904 -8.971 -10.195 1.00 95.69 80 ARG A CA 1
ATOM 598 C C . ARG A 1 80 ? 6.636 -8.178 -9.110 1.00 95.69 80 ARG A C 1
ATOM 600 O O . ARG A 1 80 ? 6.340 -8.364 -7.928 1.00 95.69 80 ARG A O 1
ATOM 607 N N . GLN A 1 81 ? 7.594 -7.324 -9.472 1.00 96.88 81 GLN A N 1
ATOM 608 C CA . GLN A 1 81 ? 8.299 -6.498 -8.484 1.00 96.88 81 GLN A CA 1
ATOM 609 C C . GLN A 1 81 ? 7.388 -5.428 -7.888 1.00 96.88 81 GLN A C 1
ATOM 611 O O . GLN A 1 81 ? 7.444 -5.195 -6.684 1.00 96.88 81 GLN A O 1
ATOM 616 N N . VAL A 1 82 ? 6.492 -4.840 -8.682 1.00 96.06 82 VAL A N 1
ATOM 617 C CA . VAL A 1 82 ? 5.462 -3.922 -8.187 1.00 96.06 82 VAL A CA 1
ATOM 618 C C . VAL A 1 82 ? 4.544 -4.640 -7.199 1.00 96.06 82 VAL A C 1
ATOM 620 O O . VAL A 1 82 ? 4.287 -4.102 -6.124 1.00 96.06 82 VAL A O 1
ATOM 623 N N . ALA A 1 83 ? 4.109 -5.868 -7.490 1.00 94.00 83 ALA A N 1
ATOM 624 C CA . ALA A 1 83 ? 3.301 -6.658 -6.559 1.00 94.00 83 ALA A CA 1
ATOM 625 C C . ALA A 1 83 ? 4.031 -6.920 -5.227 1.00 94.00 83 ALA A C 1
ATOM 627 O O . ALA A 1 83 ? 3.453 -6.732 -4.159 1.00 94.00 83 ALA A O 1
ATOM 628 N N . ARG A 1 84 ? 5.322 -7.278 -5.267 1.00 94.62 84 ARG A N 1
ATOM 629 C CA . ARG A 1 84 ? 6.149 -7.449 -4.057 1.00 94.62 84 ARG A CA 1
ATOM 630 C C . ARG A 1 84 ? 6.337 -6.145 -3.297 1.00 94.62 84 ARG A C 1
ATOM 632 O O . ARG A 1 84 ? 6.240 -6.134 -2.073 1.00 94.62 84 ARG A O 1
ATOM 639 N N . LEU A 1 85 ? 6.570 -5.048 -4.014 1.00 96.00 85 LEU A N 1
ATOM 640 C CA . LEU A 1 85 ? 6.688 -3.725 -3.423 1.00 96.00 85 LEU A CA 1
ATOM 641 C C . LEU A 1 85 ? 5.407 -3.367 -2.671 1.00 96.00 85 LEU A C 1
ATOM 643 O O . LEU A 1 85 ? 5.501 -2.889 -1.549 1.00 96.00 85 LEU A O 1
ATOM 647 N N . GLN A 1 86 ? 4.222 -3.653 -3.215 1.00 94.25 86 GLN A N 1
ATOM 648 C CA . GLN A 1 86 ? 2.956 -3.359 -2.534 1.00 94.25 86 GLN A CA 1
ATOM 649 C C . GLN A 1 86 ? 2.839 -4.033 -1.161 1.00 94.25 86 GLN A C 1
ATOM 651 O O . GLN A 1 86 ? 2.274 -3.431 -0.256 1.00 94.25 86 GLN A O 1
ATOM 656 N N . LEU A 1 87 ? 3.444 -5.205 -0.950 1.00 94.31 87 LEU A N 1
ATOM 657 C CA . LEU A 1 87 ? 3.477 -5.846 0.373 1.00 94.31 87 LEU A CA 1
ATOM 658 C C . LEU A 1 87 ? 4.266 -5.024 1.399 1.00 94.31 87 LEU A C 1
ATOM 660 O O . LEU A 1 87 ? 3.940 -5.024 2.581 1.00 94.31 87 LEU A O 1
ATOM 664 N N . THR A 1 88 ? 5.270 -4.266 0.952 1.00 95.25 88 THR A N 1
ATOM 665 C CA . THR A 1 88 ? 6.127 -3.443 1.822 1.00 95.25 88 THR A CA 1
ATOM 666 C C . THR A 1 88 ? 5.437 -2.202 2.389 1.00 95.25 88 THR A C 1
ATOM 668 O O . THR A 1 88 ? 6.052 -1.486 3.182 1.00 95.25 88 THR A O 1
ATOM 671 N N . ARG A 1 89 ? 4.186 -1.926 1.989 1.00 94.31 89 ARG A N 1
ATOM 672 C CA . ARG A 1 89 ? 3.366 -0.868 2.597 1.00 94.31 89 ARG A CA 1
ATOM 673 C C . ARG A 1 89 ? 2.915 -1.229 4.011 1.00 94.31 89 ARG A C 1
ATOM 675 O O . ARG A 1 89 ? 2.677 -0.336 4.813 1.00 94.31 89 ARG A O 1
ATOM 682 N N . TYR A 1 90 ? 2.805 -2.525 4.298 1.00 94.75 90 TYR A N 1
ATOM 683 C CA . TYR A 1 90 ? 2.477 -3.029 5.620 1.00 94.75 90 TYR A CA 1
ATOM 684 C C . TYR A 1 90 ? 3.720 -3.049 6.501 1.00 94.75 90 TYR A C 1
ATOM 686 O O . TYR A 1 90 ? 4.847 -3.265 6.039 1.00 94.75 90 TYR A O 1
ATOM 694 N N . THR A 1 91 ? 3.518 -2.847 7.797 1.00 93.69 91 THR A N 1
ATOM 695 C CA . THR A 1 91 ? 4.583 -3.050 8.773 1.00 93.69 91 THR A CA 1
ATOM 696 C C . THR A 1 91 ? 4.914 -4.536 8.897 1.00 93.69 91 THR A C 1
ATOM 698 O O . THR A 1 91 ? 4.106 -5.414 8.600 1.00 93.69 91 THR A O 1
ATOM 701 N N . THR A 1 92 ? 6.120 -4.847 9.369 1.00 93.75 92 THR A N 1
ATOM 702 C CA . THR A 1 92 ? 6.551 -6.240 9.566 1.00 93.75 92 THR A CA 1
ATOM 703 C C . THR A 1 92 ? 5.656 -6.995 10.548 1.00 93.75 92 THR A C 1
ATOM 705 O O . THR A 1 92 ? 5.415 -8.182 10.353 1.00 93.75 92 THR A O 1
ATOM 708 N N . ARG A 1 93 ? 5.130 -6.306 11.569 1.00 94.25 93 ARG A N 1
ATOM 709 C CA . ARG A 1 93 ? 4.172 -6.869 12.528 1.00 94.25 93 ARG A CA 1
ATOM 710 C C . ARG A 1 93 ? 2.848 -7.228 11.856 1.00 94.25 93 ARG A C 1
ATOM 712 O O . ARG A 1 93 ? 2.392 -8.351 12.000 1.00 94.25 93 ARG A O 1
ATOM 719 N N . GLU A 1 94 ? 2.270 -6.303 11.094 1.00 93.44 94 GLU A N 1
ATOM 720 C CA . GLU A 1 94 ? 1.007 -6.543 10.381 1.00 93.44 94 GLU A CA 1
ATOM 721 C C . GLU A 1 94 ? 1.147 -7.646 9.332 1.00 93.44 94 GLU A C 1
ATOM 723 O O . GLU A 1 94 ? 0.240 -8.448 9.165 1.00 93.44 94 GLU A O 1
ATOM 728 N N . LEU A 1 95 ? 2.293 -7.745 8.650 1.00 94.56 95 LEU A N 1
ATOM 729 C CA . LEU A 1 95 ? 2.552 -8.858 7.734 1.00 94.56 95 LEU A CA 1
ATOM 730 C C . LEU A 1 95 ? 2.586 -10.203 8.464 1.00 94.56 95 LEU A C 1
ATOM 732 O O . LEU A 1 95 ? 2.026 -11.173 7.961 1.00 94.56 95 LEU A O 1
ATOM 736 N N . ALA A 1 96 ? 3.217 -10.266 9.638 1.00 93.12 96 ALA A N 1
ATOM 737 C CA . ALA A 1 96 ? 3.254 -11.487 10.439 1.00 93.12 96 ALA A CA 1
ATOM 738 C C . ALA A 1 96 ? 1.858 -11.906 10.929 1.00 93.12 96 ALA A C 1
ATOM 740 O O . ALA A 1 96 ? 1.589 -13.096 11.058 1.00 93.12 96 ALA A O 1
ATOM 741 N N . GLU A 1 97 ? 0.977 -10.938 11.174 1.00 93.38 97 GLU A N 1
ATOM 742 C CA . GLU A 1 97 ? -0.372 -11.175 11.687 1.00 93.38 97 GLU A CA 1
ATOM 743 C C . GLU A 1 97 ? -1.390 -11.474 10.576 1.00 93.38 97 GLU A C 1
ATOM 745 O O . GLU A 1 97 ? -2.195 -12.393 10.694 1.00 93.38 97 GLU A O 1
ATOM 750 N N . TYR A 1 98 ? -1.347 -10.727 9.473 1.00 92.12 98 TYR A N 1
ATOM 751 C CA . TYR A 1 98 ? -2.405 -10.723 8.459 1.00 92.12 98 TYR A CA 1
ATOM 752 C C . TYR A 1 98 ? -2.070 -11.533 7.200 1.00 92.12 98 TYR A C 1
ATOM 754 O O . TYR A 1 98 ? -2.964 -11.831 6.411 1.00 92.12 98 TYR A O 1
ATOM 762 N N . CYS A 1 99 ? -0.804 -11.906 6.976 1.00 91.19 99 CYS A N 1
ATOM 763 C CA . CYS A 1 99 ? -0.380 -12.598 5.751 1.00 91.19 99 CYS A CA 1
ATOM 764 C C . CYS A 1 99 ? -0.418 -14.139 5.853 1.00 91.19 99 CYS A C 1
ATOM 766 O O . CYS A 1 99 ? 0.131 -14.817 4.983 1.00 91.19 99 CYS A O 1
ATOM 768 N N . GLY A 1 100 ? -1.056 -14.710 6.883 1.00 89.81 100 GLY A N 1
ATOM 769 C CA . GLY A 1 100 ? -1.109 -16.165 7.107 1.00 89.81 100 GLY A CA 1
ATOM 770 C C . GLY A 1 100 ? -1.750 -16.961 5.961 1.00 89.81 100 GLY A C 1
ATOM 771 O O . GLY A 1 100 ? -1.290 -18.050 5.633 1.00 89.81 100 GLY A O 1
ATOM 772 N N . GLU A 1 101 ? -2.755 -16.388 5.296 1.00 87.62 101 GLU A N 1
ATOM 773 C CA . GLU A 1 101 ? -3.437 -16.979 4.128 1.00 87.62 101 GLU A CA 1
ATOM 774 C C . GLU A 1 101 ? -2.743 -16.637 2.793 1.00 87.62 101 GLU A C 1
ATOM 776 O O . GLU A 1 101 ? -3.184 -17.035 1.716 1.00 87.62 101 GLU A O 1
ATOM 781 N N . GLY A 1 102 ? -1.633 -15.899 2.851 1.00 89.44 102 GLY A N 1
ATOM 782 C CA . GLY A 1 102 ? -0.877 -15.439 1.694 1.00 89.44 102 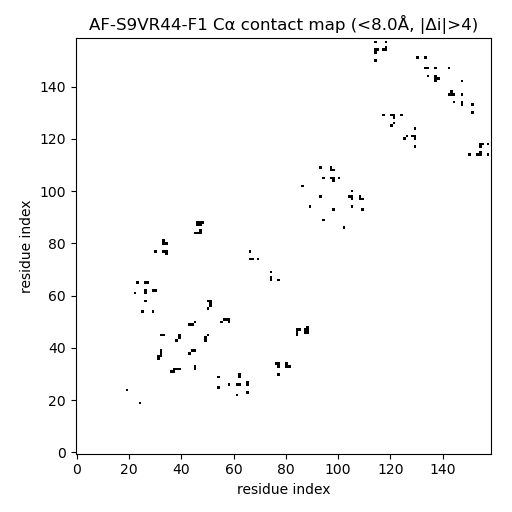GLY A CA 1
ATOM 783 C C . GLY A 1 102 ? -1.233 -14.023 1.231 1.00 89.44 102 GLY A C 1
ATOM 784 O O . GLY A 1 102 ? -2.228 -13.412 1.620 1.00 89.44 102 GLY A O 1
ATOM 785 N N . ALA A 1 103 ? -0.381 -13.494 0.350 1.00 90.12 103 ALA A N 1
ATOM 786 C CA . ALA A 1 103 ? -0.403 -12.099 -0.095 1.00 90.12 103 ALA A CA 1
ATOM 787 C C . ALA A 1 103 ? -1.725 -11.651 -0.749 1.00 90.12 103 ALA A C 1
ATOM 789 O O . ALA A 1 103 ? -2.067 -10.475 -0.679 1.00 90.12 103 ALA A O 1
ATOM 790 N N . ALA A 1 104 ? -2.470 -12.568 -1.372 1.00 91.62 104 ALA A N 1
ATOM 791 C CA . ALA A 1 104 ? -3.735 -12.252 -2.038 1.00 91.62 104 ALA A CA 1
ATOM 792 C C . ALA A 1 104 ? -4.859 -11.872 -1.055 1.00 91.62 104 ALA A C 1
ATOM 794 O O . ALA A 1 104 ? -5.780 -11.150 -1.429 1.00 91.62 104 ALA A O 1
ATOM 795 N N . HIS A 1 105 ? -4.772 -12.335 0.196 1.00 93.00 105 HIS A N 1
ATOM 796 C CA . HIS A 1 105 ? -5.788 -12.120 1.231 1.00 93.00 105 HIS A CA 1
ATOM 797 C C . HIS A 1 105 ? -5.421 -10.993 2.201 1.00 93.00 105 HIS A C 1
ATOM 799 O O . HIS A 1 105 ? -6.276 -10.529 2.954 1.00 93.00 105 HIS A O 1
ATOM 805 N N . LEU A 1 106 ? -4.171 -10.521 2.153 1.00 93.44 106 LEU A N 1
ATOM 806 C CA . LEU A 1 106 ? -3.597 -9.562 3.096 1.00 93.44 106 LEU A CA 1
ATOM 807 C C . LEU A 1 106 ? -4.468 -8.311 3.286 1.00 93.44 106 LEU A C 1
ATOM 809 O O . LEU A 1 106 ? -4.746 -7.918 4.415 1.00 93.44 106 LEU A O 1
ATOM 813 N N . ASP A 1 107 ? -4.943 -7.716 2.193 1.00 93.38 107 ASP A N 1
ATOM 814 C CA . ASP A 1 107 ? -5.758 -6.497 2.233 1.00 93.38 107 ASP A CA 1
ATOM 815 C C . ASP A 1 107 ? -7.099 -6.725 2.933 1.00 93.38 107 ASP A C 1
ATOM 817 O O . ASP A 1 107 ? -7.520 -5.915 3.761 1.00 93.38 107 ASP A O 1
ATOM 821 N N . ALA A 1 108 ? -7.754 -7.843 2.616 1.00 93.19 108 ALA A N 1
ATOM 822 C CA . ALA A 1 108 ? -9.045 -8.200 3.186 1.00 93.19 108 ALA A CA 1
ATOM 823 C C . ALA A 1 108 ? -8.920 -8.536 4.679 1.00 93.19 108 ALA A C 1
ATOM 825 O O . ALA A 1 108 ? -9.727 -8.067 5.485 1.00 93.19 108 ALA A O 1
ATOM 826 N N . VAL A 1 109 ? -7.885 -9.292 5.057 1.00 94.94 109 VAL A N 1
ATOM 827 C CA . VAL A 1 109 ? -7.601 -9.648 6.454 1.00 94.94 109 VAL A CA 1
ATOM 828 C C . VAL A 1 109 ? -7.245 -8.403 7.266 1.00 94.94 109 VAL A C 1
ATOM 830 O O . VAL A 1 109 ? -7.840 -8.180 8.318 1.00 94.94 109 VAL A O 1
ATOM 833 N N . ALA A 1 110 ? -6.363 -7.539 6.754 1.00 94.38 110 ALA A N 1
ATOM 834 C CA . ALA A 1 110 ? -6.005 -6.285 7.414 1.00 94.38 110 ALA A CA 1
ATOM 835 C C . ALA A 1 110 ? -7.223 -5.363 7.584 1.00 94.38 110 ALA A C 1
ATOM 837 O O . ALA A 1 110 ? -7.421 -4.777 8.647 1.00 94.38 110 ALA A O 1
ATOM 838 N N . GLN A 1 111 ? -8.083 -5.256 6.565 1.00 93.44 111 GLN A N 1
ATOM 839 C CA . GLN A 1 111 ? -9.315 -4.477 6.669 1.00 93.44 111 GLN A CA 1
ATOM 840 C C . GLN A 1 111 ? -10.246 -5.042 7.746 1.00 93.44 111 GLN A C 1
ATOM 842 O O . GLN A 1 111 ? -10.786 -4.272 8.540 1.00 93.44 111 GLN A O 1
ATOM 847 N N . LYS A 1 112 ? -10.427 -6.366 7.791 1.00 93.56 112 LYS A N 1
ATOM 848 C CA . LYS A 1 112 ? -11.247 -7.027 8.809 1.00 93.56 112 LYS A CA 1
ATOM 849 C C . LYS A 1 112 ? -10.707 -6.758 10.215 1.00 93.56 112 LYS A C 1
ATOM 851 O O . LYS A 1 112 ? -11.469 -6.301 11.063 1.00 93.56 112 LYS A O 1
ATOM 856 N N . ALA A 1 113 ? -9.407 -6.954 10.431 1.00 94.44 113 ALA A N 1
ATOM 857 C CA . ALA A 1 113 ? -8.756 -6.705 11.714 1.00 94.44 113 ALA A CA 1
ATOM 858 C C . ALA A 1 113 ? -8.915 -5.242 12.161 1.00 94.44 113 ALA A C 1
ATOM 860 O O . ALA A 1 113 ? -9.324 -4.975 13.290 1.00 94.44 113 ALA A O 1
ATOM 861 N N . ASN A 1 114 ? -8.694 -4.286 11.255 1.00 95.06 114 ASN A N 1
ATOM 862 C CA . ASN A 1 114 ? -8.871 -2.863 11.548 1.00 95.06 114 ASN A CA 1
ATOM 863 C C . ASN A 1 114 ? -10.327 -2.526 11.904 1.00 95.06 114 ASN A C 1
ATOM 865 O O . ASN A 1 114 ? -10.573 -1.734 12.814 1.00 95.06 114 ASN A O 1
ATOM 869 N N . VAL A 1 115 ? -11.305 -3.130 11.221 1.00 96.00 115 VAL A N 1
ATOM 870 C CA . VAL A 1 115 ? -12.726 -2.939 11.544 1.00 96.00 115 VAL A CA 1
ATOM 871 C C . VAL A 1 115 ? -13.058 -3.511 12.923 1.00 96.00 115 VAL A C 1
ATOM 873 O O . VAL A 1 115 ? -13.718 -2.834 13.707 1.00 96.00 115 VAL A O 1
ATOM 876 N N . GLU A 1 116 ? -12.577 -4.707 13.260 1.00 95.62 116 GLU A N 1
ATOM 877 C CA . GLU A 1 116 ? -12.786 -5.326 14.577 1.00 95.62 116 GLU A CA 1
ATOM 878 C C . GLU A 1 116 ? -12.160 -4.496 15.710 1.00 95.62 116 GLU A C 1
ATOM 880 O O . GLU A 1 116 ? -12.821 -4.221 16.716 1.00 95.62 116 GLU A O 1
ATOM 885 N N . GLN A 1 117 ? -10.932 -4.005 15.521 1.00 95.06 117 GLN A N 1
ATOM 886 C CA . GLN A 1 117 ? -10.275 -3.085 16.456 1.00 95.06 117 GLN A CA 1
ATOM 887 C C . GLN A 1 117 ? -11.057 -1.772 16.597 1.00 95.06 117 GLN A C 1
ATOM 889 O O . GLN A 1 117 ? -11.284 -1.292 17.711 1.00 95.06 117 GLN A O 1
ATOM 894 N N . GLY A 1 118 ? -11.540 -1.222 15.480 1.00 96.12 118 GLY A N 1
ATOM 895 C CA . GLY A 1 118 ? -12.389 -0.035 15.459 1.00 96.12 118 GLY A CA 1
ATOM 896 C C . GLY A 1 118 ? -13.695 -0.233 16.230 1.00 96.12 118 GLY A C 1
ATOM 897 O O . GLY A 1 118 ? -14.074 0.638 17.013 1.00 96.12 118 GLY A O 1
ATOM 898 N N . LYS A 1 119 ? -14.357 -1.389 16.085 1.00 96.38 119 LYS A N 1
ATOM 899 C CA . LYS A 1 119 ? -15.570 -1.739 16.846 1.00 96.38 119 LYS A CA 1
ATOM 900 C C . LYS A 1 119 ? -15.291 -1.802 18.343 1.00 96.38 119 LYS A C 1
ATOM 902 O O . LYS A 1 119 ? -16.052 -1.236 19.127 1.00 96.38 119 LYS A O 1
ATOM 907 N N . ALA A 1 120 ? -14.198 -2.454 18.741 1.00 96.00 120 ALA A N 1
ATOM 908 C CA . ALA A 1 120 ? -13.803 -2.544 20.143 1.00 96.00 120 ALA A CA 1
ATOM 909 C C . ALA A 1 120 ? -13.530 -1.154 20.744 1.00 96.00 120 ALA A C 1
ATOM 911 O O . ALA A 1 120 ? -13.998 -0.845 21.843 1.00 96.00 120 ALA A O 1
ATOM 912 N N . PHE A 1 121 ? -12.841 -0.281 20.003 1.00 96.94 121 PHE A N 1
ATOM 913 C CA . PHE A 1 121 ? -12.597 1.099 20.421 1.00 96.94 121 PHE A CA 1
ATOM 914 C C . PHE A 1 121 ? -13.902 1.900 20.526 1.00 96.94 121 PHE A C 1
ATOM 916 O O . PHE A 1 121 ? -14.133 2.578 21.529 1.00 96.94 121 PHE A O 1
ATOM 923 N N . LEU A 1 122 ? -14.773 1.797 19.516 1.00 95.81 122 LEU A N 1
ATOM 924 C CA . LEU A 1 122 ? -16.070 2.470 19.472 1.00 95.81 122 LEU A CA 1
ATOM 925 C C . LEU A 1 122 ? -16.952 2.069 20.660 1.00 95.81 122 LEU A C 1
ATOM 927 O O . LEU A 1 122 ? -17.514 2.943 21.317 1.00 95.81 122 LEU A O 1
ATOM 931 N N . ALA A 1 123 ? -17.033 0.774 20.970 1.00 94.75 123 ALA A N 1
ATOM 932 C CA . ALA A 1 123 ? -17.809 0.261 22.098 1.00 94.75 123 ALA A CA 1
ATOM 933 C C . ALA A 1 123 ? -17.275 0.759 23.451 1.00 94.75 123 ALA A C 1
ATOM 935 O O . ALA A 1 123 ? -18.054 1.051 24.356 1.00 94.75 123 ALA A O 1
ATOM 936 N N . LYS A 1 124 ? -15.950 0.888 23.588 1.00 96.69 124 LYS A N 1
ATOM 937 C CA . LYS A 1 124 ? -15.300 1.302 24.838 1.00 96.69 124 LYS A CA 1
ATOM 938 C C . LYS A 1 124 ? -15.328 2.813 25.077 1.00 96.69 124 LYS A C 1
ATOM 940 O O . LYS A 1 124 ? -15.390 3.249 26.225 1.00 96.69 124 LYS A O 1
ATOM 945 N N . HIS A 1 125 ? -15.226 3.616 24.021 1.00 96.38 125 HIS A N 1
ATOM 946 C CA . HIS A 1 125 ? -14.974 5.057 24.135 1.00 96.38 125 HIS A CA 1
ATOM 947 C C . HIS A 1 125 ? -16.085 5.942 23.561 1.00 96.38 125 HIS A C 1
ATOM 949 O O . HIS A 1 125 ? -16.098 7.142 23.844 1.00 96.38 125 HIS A O 1
ATOM 955 N N . GLY A 1 126 ? -17.018 5.373 22.798 1.00 95.38 126 GLY A N 1
ATOM 956 C CA . GLY A 1 126 ? -18.105 6.100 22.151 1.00 95.38 126 GLY A CA 1
ATOM 957 C C . GLY A 1 126 ? -17.720 6.726 20.806 1.00 95.38 126 GLY A C 1
ATOM 958 O O . GLY A 1 126 ? -16.549 6.813 20.426 1.00 95.38 126 GLY A O 1
ATOM 959 N N . ALA A 1 127 ? -18.741 7.164 20.065 1.00 94.69 127 ALA A N 1
ATOM 960 C CA . ALA A 1 127 ? -18.617 7.583 18.667 1.00 94.69 127 ALA A CA 1
ATOM 961 C C . ALA A 1 127 ? -17.773 8.846 18.453 1.00 94.69 127 ALA A C 1
ATOM 963 O O . ALA A 1 127 ? -17.038 8.918 17.469 1.00 94.69 127 ALA A O 1
ATOM 964 N N . GLU A 1 128 ? -17.860 9.821 19.358 1.00 94.94 128 GLU A N 1
ATOM 965 C CA . GLU A 1 128 ? -17.120 11.082 19.250 1.00 94.94 128 GLU A CA 1
ATOM 966 C C . GLU A 1 128 ? -15.612 10.858 19.407 1.00 94.94 128 GLU A C 1
ATOM 968 O O . GLU A 1 128 ? -14.832 11.228 18.529 1.00 94.94 128 GLU A O 1
ATOM 973 N N . LYS A 1 129 ? -15.203 10.153 20.473 1.00 96.38 129 LYS A N 1
ATOM 974 C CA . LYS A 1 129 ? -13.793 9.806 20.708 1.00 96.38 129 LYS A CA 1
ATOM 975 C C . LYS A 1 129 ? -13.234 8.914 19.608 1.00 96.38 129 LYS A C 1
ATOM 977 O O . LYS A 1 129 ? -12.095 9.110 19.203 1.00 96.38 129 LYS A O 1
ATOM 982 N N . PHE A 1 130 ? -14.024 7.961 19.113 1.00 97.00 130 PHE A N 1
ATOM 983 C CA . PHE A 1 130 ? -13.625 7.132 17.979 1.00 97.00 130 PHE A CA 1
ATOM 984 C C . PHE A 1 130 ? -13.356 7.980 16.731 1.00 97.00 130 PHE A C 1
ATOM 986 O O . PHE A 1 130 ? -12.276 7.882 16.156 1.00 97.00 130 PHE A O 1
ATOM 993 N N . ALA A 1 131 ? -14.290 8.852 16.342 1.00 95.81 131 ALA A N 1
ATOM 994 C CA . ALA A 1 131 ? -14.128 9.695 15.159 1.00 95.81 131 ALA A CA 1
ATOM 995 C C . ALA A 1 131 ? -12.910 10.626 15.271 1.00 95.81 131 ALA A C 1
ATOM 997 O O . ALA A 1 131 ? -12.123 10.706 14.329 1.00 95.81 131 ALA A O 1
ATOM 998 N N . ALA A 1 132 ? -12.717 11.270 16.427 1.00 96.75 132 ALA A N 1
ATOM 999 C CA . ALA A 1 132 ? -11.559 12.127 16.678 1.00 96.75 132 ALA A CA 1
ATOM 1000 C C . ALA A 1 132 ? -10.235 11.345 16.627 1.00 96.75 132 ALA A C 1
ATOM 1002 O O . ALA A 1 132 ? -9.262 11.813 16.037 1.00 96.75 132 ALA A O 1
ATOM 1003 N N . HIS A 1 133 ? -10.205 10.137 17.199 1.00 96.56 133 HIS A N 1
ATOM 1004 C CA . HIS A 1 133 ? -9.029 9.271 17.157 1.00 96.56 133 HIS A CA 1
ATOM 1005 C C . HIS A 1 133 ? -8.674 8.872 15.720 1.00 96.56 133 HIS A C 1
ATOM 1007 O O . HIS A 1 133 ? -7.538 9.071 15.299 1.00 96.56 133 HIS A O 1
ATOM 1013 N N . VAL A 1 134 ? -9.647 8.399 14.931 1.00 96.88 134 VAL A N 1
ATOM 1014 C CA . VAL A 1 134 ? -9.403 8.020 13.528 1.00 96.88 134 VAL A CA 1
ATOM 1015 C C . VAL A 1 134 ? -8.951 9.221 12.692 1.00 96.88 134 VAL A C 1
ATOM 1017 O O . VAL A 1 134 ? -8.082 9.073 11.840 1.00 96.88 134 VAL A O 1
ATOM 1020 N N . GLN A 1 135 ? -9.498 10.418 12.927 1.00 96.62 135 GLN A N 1
ATOM 1021 C CA . GLN A 1 135 ? -9.045 11.632 12.239 1.00 96.62 135 GLN A CA 1
ATOM 1022 C C . GLN A 1 135 ? -7.584 11.971 12.557 1.00 96.62 135 GLN A C 1
ATOM 1024 O O . GLN A 1 135 ? -6.822 12.304 11.648 1.00 96.62 135 GLN A O 1
ATOM 1029 N N . ALA A 1 136 ? -7.179 11.866 13.825 1.00 96.88 136 ALA A N 1
ATOM 1030 C CA . ALA A 1 136 ? -5.799 12.111 14.233 1.00 96.88 136 ALA A CA 1
ATOM 1031 C C . ALA A 1 136 ? -4.834 11.100 13.591 1.00 96.88 136 ALA A C 1
ATOM 1033 O O . ALA A 1 136 ? -3.857 11.500 12.957 1.00 96.88 136 ALA A O 1
ATOM 1034 N N . GLU A 1 137 ? -5.149 9.805 13.671 1.00 95.88 137 GLU A N 1
ATOM 1035 C CA . GLU A 1 137 ? -4.348 8.744 13.047 1.00 95.88 137 GLU A CA 1
ATOM 1036 C C . GLU A 1 137 ? -4.302 8.886 11.521 1.00 95.88 137 GLU A C 1
ATOM 1038 O O . GLU A 1 137 ? -3.240 8.770 10.913 1.00 95.88 137 GLU A O 1
ATOM 1043 N N . GLY A 1 138 ? -5.429 9.233 10.894 1.00 95.44 138 GLY A N 1
ATOM 1044 C CA . GLY A 1 138 ? -5.504 9.498 9.460 1.00 95.44 138 GLY A CA 1
ATOM 1045 C C . GLY A 1 138 ? -4.546 10.605 9.026 1.00 95.44 138 GLY A C 1
ATOM 1046 O O . GLY A 1 138 ? -3.836 10.447 8.035 1.00 95.44 138 GLY A O 1
ATOM 1047 N N . LYS A 1 139 ? -4.432 11.685 9.807 1.00 95.06 139 LYS A N 1
ATOM 1048 C CA . LYS A 1 139 ? -3.459 12.754 9.547 1.00 95.06 139 LYS A CA 1
ATOM 1049 C C . LYS A 1 139 ? -2.016 12.250 9.638 1.00 95.06 139 LYS A C 1
ATOM 1051 O O . LYS A 1 139 ? -1.199 12.603 8.791 1.00 95.06 139 LYS A O 1
ATOM 1056 N N . HIS A 1 140 ? -1.696 11.428 10.637 1.00 92.88 140 HIS A N 1
ATOM 1057 C CA . HIS A 1 140 ? -0.355 10.853 10.799 1.00 92.88 140 HIS A CA 1
ATOM 1058 C C . HIS A 1 140 ? 0.005 9.868 9.680 1.00 92.88 140 HIS A C 1
ATOM 1060 O O . HIS A 1 140 ? 1.149 9.840 9.231 1.00 92.88 140 HIS A O 1
ATOM 1066 N N . ALA A 1 141 ? -0.976 9.111 9.193 1.00 91.00 141 ALA A N 1
ATOM 1067 C CA . ALA A 1 141 ? -0.829 8.162 8.095 1.00 91.00 141 ALA A CA 1
ATOM 1068 C C . ALA A 1 141 ? -0.970 8.798 6.699 1.00 91.00 141 ALA A C 1
ATOM 1070 O O . ALA A 1 141 ? -0.914 8.083 5.698 1.00 91.00 141 ALA A O 1
ATOM 1071 N N . ASN A 1 142 ? -1.166 10.121 6.618 1.00 91.19 142 ASN A N 1
ATOM 1072 C CA . ASN A 1 142 ? -1.432 10.856 5.378 1.00 91.19 142 ASN A CA 1
ATOM 1073 C C . ASN A 1 142 ? -2.642 10.307 4.586 1.00 91.19 142 ASN A C 1
ATOM 1075 O O . ASN A 1 142 ? -2.632 10.242 3.356 1.00 91.19 142 ASN A O 1
ATOM 1079 N N . TRP A 1 143 ? -3.689 9.876 5.292 1.00 93.88 143 TRP A N 1
ATOM 1080 C CA . TRP A 1 143 ? -4.970 9.506 4.698 1.00 93.88 143 TRP A CA 1
ATOM 1081 C C . TRP A 1 143 ? -5.784 10.753 4.366 1.00 93.88 143 TRP A C 1
ATOM 1083 O O . TRP A 1 143 ? -5.843 11.708 5.136 1.00 93.88 143 TRP A O 1
ATOM 1093 N N . SER A 1 144 ? -6.474 10.711 3.230 1.00 94.44 144 SER A N 1
ATOM 1094 C CA . SER A 1 144 ? -7.477 11.713 2.877 1.00 94.44 144 SER A CA 1
ATOM 1095 C C . SER A 1 144 ? -8.708 11.628 3.784 1.00 94.44 144 SER A C 1
ATOM 1097 O O . SER A 1 144 ? -9.064 10.554 4.281 1.00 94.44 144 SER A O 1
ATOM 1099 N N . ASP A 1 145 ? -9.441 12.735 3.897 1.00 94.94 145 ASP A N 1
ATOM 1100 C CA . ASP A 1 145 ? -10.716 12.782 4.626 1.00 94.94 145 ASP A CA 1
ATOM 1101 C C . ASP A 1 145 ? -11.719 11.742 4.107 1.00 94.94 145 ASP A C 1
ATOM 1103 O O . ASP A 1 145 ? -12.479 11.153 4.877 1.00 94.94 145 ASP A O 1
ATOM 1107 N N . ALA A 1 146 ? -11.688 11.453 2.802 1.00 96.06 146 ALA A N 1
ATOM 1108 C CA . ALA A 1 146 ? -12.517 10.422 2.189 1.00 96.06 146 ALA A CA 1
ATOM 1109 C C . ALA A 1 146 ? -12.158 9.011 2.686 1.00 96.06 146 ALA A C 1
ATOM 1111 O O . ALA A 1 146 ? -13.055 8.209 2.950 1.00 96.06 146 ALA A O 1
ATOM 1112 N N . GLN A 1 147 ? -10.866 8.701 2.850 1.00 95.38 147 GLN A N 1
ATOM 1113 C CA . GLN A 1 147 ? -10.411 7.421 3.406 1.00 95.38 147 GLN A CA 1
ATOM 1114 C C . GLN A 1 147 ? -10.786 7.293 4.883 1.00 95.38 147 GLN A C 1
ATOM 1116 O O . GLN A 1 147 ? -11.330 6.263 5.284 1.00 95.38 147 GLN A O 1
ATOM 1121 N N . VAL A 1 148 ? -10.569 8.354 5.665 1.00 96.94 148 VAL A N 1
ATOM 1122 C CA . VAL A 1 148 ? -10.966 8.421 7.080 1.00 96.94 148 VAL A CA 1
ATOM 1123 C C . VAL A 1 148 ? -12.467 8.186 7.223 1.00 96.94 148 VAL A C 1
ATOM 1125 O O . VAL A 1 148 ? -12.893 7.300 7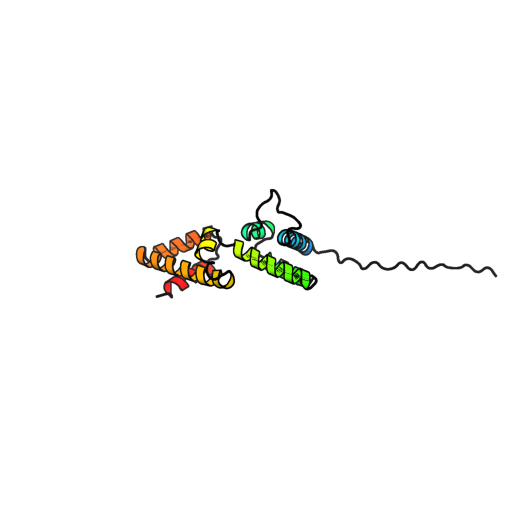.967 1.00 96.94 148 VAL A O 1
ATOM 1128 N N . LYS A 1 149 ? -13.282 8.921 6.458 1.00 96.25 149 LYS A N 1
ATOM 1129 C CA . LYS A 1 149 ? -14.738 8.773 6.476 1.00 96.25 149 LYS A CA 1
ATOM 1130 C C . LYS A 1 149 ? -15.162 7.358 6.086 1.00 96.25 149 LYS A C 1
ATOM 1132 O O . LYS A 1 149 ? -15.964 6.755 6.792 1.00 96.25 149 LYS A O 1
ATOM 1137 N N . LYS A 1 150 ? -14.595 6.809 5.006 1.00 96.12 150 LYS A N 1
ATOM 1138 C CA . LYS A 1 150 ? -14.885 5.444 4.545 1.00 96.12 150 LYS A CA 1
ATOM 1139 C C . LYS A 1 150 ? -14.619 4.409 5.640 1.00 96.12 150 LYS A C 1
ATOM 1141 O O . LYS A 1 150 ? -15.420 3.494 5.810 1.00 96.12 150 LYS A O 1
ATOM 1146 N N . PHE A 1 151 ? -13.523 4.550 6.385 1.00 96.56 151 PHE A N 1
ATOM 1147 C CA . PHE A 1 151 ? -13.209 3.643 7.487 1.00 96.56 151 PHE A CA 1
ATOM 1148 C C . PHE A 1 151 ? -14.190 3.787 8.659 1.00 96.56 151 PHE A C 1
ATOM 1150 O O . PHE A 1 151 ? -14.712 2.784 9.142 1.00 96.56 151 PHE A O 1
ATOM 1157 N N . ILE A 1 152 ? -14.507 5.019 9.072 1.00 95.81 152 ILE A N 1
ATOM 1158 C CA . ILE A 1 152 ? -15.496 5.280 10.132 1.00 95.81 152 ILE A CA 1
ATOM 1159 C C . ILE A 1 152 ? -16.858 4.675 9.768 1.00 95.81 152 ILE A C 1
ATOM 1161 O O . ILE A 1 152 ? -17.487 4.026 10.606 1.00 95.81 152 ILE A O 1
ATOM 1165 N N . ASP A 1 153 ? -17.309 4.871 8.529 1.00 95.75 153 ASP A N 1
ATOM 1166 C CA . ASP A 1 153 ? -18.575 4.327 8.040 1.00 95.75 153 ASP A CA 1
ATOM 1167 C C . ASP A 1 153 ? -18.555 2.790 8.035 1.00 95.75 153 ASP A C 1
ATOM 1169 O O . ASP A 1 153 ? -19.525 2.166 8.464 1.00 95.75 153 ASP A O 1
ATOM 1173 N N . ALA A 1 154 ? -17.439 2.172 7.626 1.00 94.88 154 ALA A N 1
ATOM 1174 C CA . ALA A 1 154 ? -17.280 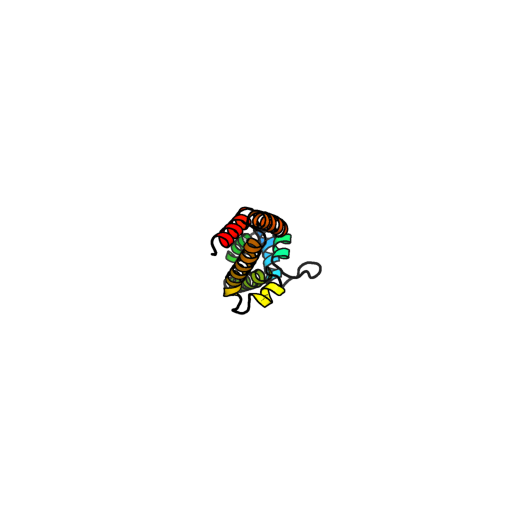0.718 7.640 1.00 94.88 154 ALA A CA 1
ATOM 1175 C C . ALA A 1 154 ? -17.377 0.133 9.059 1.00 94.88 154 ALA A C 1
ATOM 1177 O O . ALA A 1 154 ? -18.073 -0.861 9.262 1.00 94.88 154 ALA A O 1
ATOM 1178 N N . VAL A 1 155 ? -16.745 0.770 10.051 1.00 95.44 155 VAL A N 1
ATOM 1179 C CA . VAL A 1 155 ? -16.825 0.344 11.459 1.00 95.44 155 VAL A CA 1
ATOM 1180 C C . VAL A 1 155 ? -18.24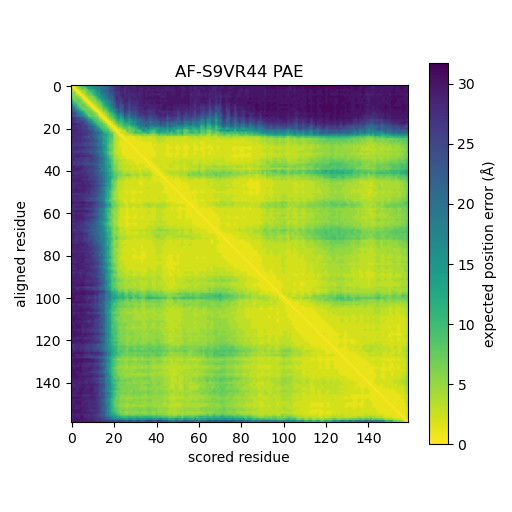4 0.485 12.009 1.00 95.44 155 VAL A C 1
ATOM 1182 O O . VAL A 1 155 ? -18.723 -0.413 12.694 1.00 95.44 155 VAL A O 1
ATOM 1185 N N . LYS A 1 156 ? -18.946 1.578 11.687 1.00 92.06 156 LYS A N 1
ATOM 1186 C CA . LYS A 1 156 ? -20.337 1.797 12.124 1.00 92.06 156 LYS A CA 1
ATOM 1187 C C . LYS A 1 156 ? -21.327 0.826 11.475 1.00 92.06 156 LYS A C 1
ATOM 1189 O O . LYS A 1 156 ? -22.326 0.475 12.098 1.00 92.06 156 LYS A O 1
ATOM 1194 N N . ALA A 1 157 ? -21.078 0.424 10.229 1.00 92.38 157 ALA A N 1
ATOM 1195 C CA . ALA A 1 157 ? -21.928 -0.512 9.496 1.00 92.38 157 ALA A CA 1
ATOM 1196 C C . ALA A 1 157 ? -21.718 -1.973 9.930 1.00 92.38 157 ALA A C 1
ATOM 1198 O O . ALA A 1 157 ? -22.646 -2.779 9.845 1.00 92.38 157 ALA A O 1
ATOM 1199 N N . ALA A 1 158 ? -20.520 -2.313 10.405 1.00 84.50 158 ALA A N 1
ATOM 1200 C CA . ALA A 1 158 ? -20.199 -3.630 10.932 1.00 84.50 158 ALA A CA 1
ATOM 1201 C C . ALA A 1 158 ? -20.827 -3.816 12.327 1.00 84.50 158 ALA A C 1
ATOM 1203 O O . ALA A 1 158 ? -20.195 -3.541 13.346 1.00 84.50 158 ALA A O 1
ATOM 1204 N N . LYS A 1 159 ? -22.088 -4.266 12.371 1.00 59.69 159 LYS A N 1
ATOM 1205 C CA . LYS A 1 159 ? -22.773 -4.670 13.615 1.00 59.69 159 LYS A CA 1
ATOM 1206 C C . LYS A 1 159 ? -22.046 -5.815 14.305 1.00 59.69 159 LYS A C 1
ATOM 1208 O O . LYS A 1 159 ? -21.474 -6.681 13.610 1.00 59.69 159 LYS A O 1
#

Foldseek 3Di:
DDDDDDDDDPDDDDPPPDPQDPLLVLLVVVLCCLVVVDADPPRDDLAPVVCCVSCNPCSVVSNVVNLVVDDPVSSVSSVVSVLVNVVRVDDPVLCVVQQPVHSVCSVVSSLVVLLVVLLVCCVVPNLVVSLVVLVVVCVVVVHDPVRSVVSSVSSVVPD

Sequence (159 aa):
MMRRSFVALAAAAAPAAAAASPSDARMQALHKILTGEISFRNNHPVKVCNVEHNFGANWKADLDAYAKKLPADQKAILDRQVARLQLTRYTTRELAEYCGEGAAHLDAVAQKANVEQGKAFLAKHGAEKFAAHVQAEGKHANWSDAQVKKFIDAVKAAK